Protein AF-A0A7Y5NL71-F1 (afdb_monomer)

Secondary structure (DSSP, 8-state):
----------------------------------------------------SSTT--SHHHHHHHHHHTTTHHHHHHHHH-HHHHHHHHHHHT-TT-HHHHHHHHHHHTGGGHHHHHHHHIIIIIIISTTT---S-----

Radius of gyration: 21.77 Å; Cα contacts (8 Å, |Δi|>4): 108; chains: 1; bounding box: 51×70×46 Å

Solvent-accessible surface area (backbone atoms only — not comparable to full-atom values): 8952 Å² total; per-residue (Å²): 140,84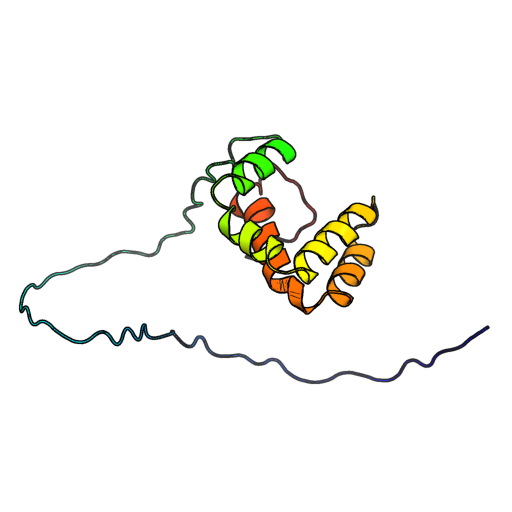,88,78,84,89,76,84,82,90,84,88,75,92,74,87,75,71,90,70,82,78,78,88,81,82,91,74,89,86,85,90,81,90,82,85,85,87,77,83,90,82,76,85,77,68,92,66,74,70,77,35,93,28,44,85,36,74,46,38,69,63,15,39,51,47,20,46,77,46,91,28,32,64,41,41,50,55,16,68,74,31,69,39,16,46,50,32,54,58,46,56,73,70,35,69,94,53,51,68,74,42,49,56,51,31,41,69,77,24,60,92,14,41,69,42,38,51,48,27,46,40,36,32,44,50,60,29,14,43,85,24,34,90,59,92,71,77,68,80,128

Sequence (141 aa):
MHARPFFFAVVSALALSSCTLRPKQNDGDGGGGSGGSGGSGGSGGAGGGAQSECGELTDCESCRACAGDGPCADEIAVCLDNPTCVAIDECLALCGATPDECWETCRAQNATGVDEYDAARGCLDCVECEHACATPFVCSE

Mean predicted aligned error: 15.85 Å

Structure (mmCIF, N/CA/C/O backbone):
data_AF-A0A7Y5NL71-F1
#
_entry.id   AF-A0A7Y5NL71-F1
#
loop_
_atom_site.group_PDB
_ato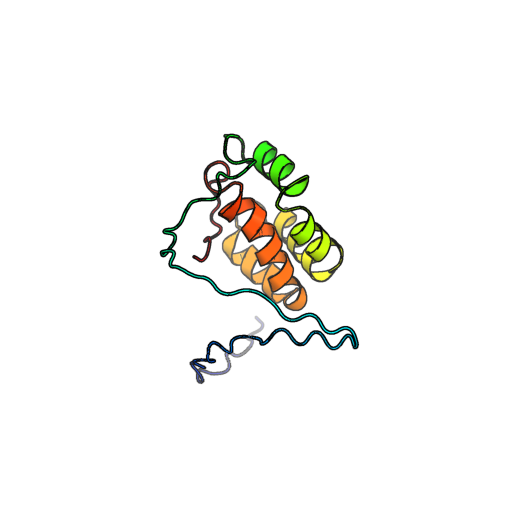m_site.id
_atom_site.type_symbol
_atom_site.label_atom_id
_atom_site.label_alt_id
_atom_site.label_comp_id
_atom_site.label_asym_id
_atom_site.label_entity_id
_atom_site.label_seq_id
_atom_site.pdbx_PDB_ins_code
_atom_site.Cartn_x
_atom_site.Cartn_y
_atom_site.Cartn_z
_atom_site.occupancy
_atom_site.B_iso_or_equiv
_atom_site.auth_seq_id
_atom_site.auth_comp_id
_atom_site.auth_asym_id
_atom_site.auth_atom_id
_atom_site.pdbx_PDB_model_num
ATOM 1 N N . MET A 1 1 ? -20.468 27.007 19.473 1.00 48.47 1 MET A N 1
ATOM 2 C CA . MET A 1 1 ? -19.202 27.139 20.222 1.00 48.47 1 MET A CA 1
ATOM 3 C C . MET A 1 1 ? -19.123 25.970 21.196 1.00 48.47 1 MET A C 1
ATOM 5 O O . MET A 1 1 ? -19.633 26.075 22.300 1.00 48.47 1 MET A O 1
ATOM 9 N N . HIS A 1 2 ? -18.609 24.821 20.753 1.00 44.41 2 HIS A N 1
ATOM 10 C CA . HIS A 1 2 ? -18.421 23.641 21.603 1.00 44.41 2 HIS A CA 1
ATOM 11 C C . HIS A 1 2 ? -16.919 23.451 21.807 1.00 44.41 2 HIS A C 1
ATOM 13 O O . HIS A 1 2 ? -16.217 23.034 20.892 1.00 44.41 2 HIS A O 1
ATOM 19 N N . ALA A 1 3 ? -16.435 23.824 22.991 1.00 53.03 3 ALA A N 1
ATOM 20 C CA . ALA A 1 3 ? -15.078 23.547 23.435 1.00 53.03 3 ALA A CA 1
ATOM 21 C C . ALA A 1 3 ? -15.010 22.091 23.914 1.00 53.03 3 ALA A C 1
ATOM 23 O O . ALA A 1 3 ? -15.798 21.693 24.773 1.00 53.03 3 ALA A O 1
ATOM 24 N N . ARG A 1 4 ? -14.085 21.295 23.369 1.00 62.25 4 ARG A N 1
ATOM 25 C CA . ARG A 1 4 ? -13.713 19.997 23.945 1.00 62.25 4 ARG A CA 1
ATOM 26 C C . ARG A 1 4 ? -12.263 20.081 24.434 1.00 62.25 4 ARG A C 1
ATOM 28 O O . ARG A 1 4 ? -11.432 20.647 23.726 1.00 62.25 4 ARG A O 1
ATOM 35 N N . PRO A 1 5 ? -11.979 19.604 25.656 1.00 58.56 5 PRO A N 1
ATOM 36 C CA . PRO A 1 5 ? -10.702 19.818 26.319 1.00 58.56 5 PRO A CA 1
ATOM 37 C C . PRO A 1 5 ? -9.610 18.904 25.759 1.00 58.56 5 PRO A C 1
ATOM 39 O O . PRO A 1 5 ? -9.798 17.696 25.634 1.00 58.56 5 PRO A O 1
ATOM 42 N N . PHE A 1 6 ? -8.454 19.509 25.491 1.00 58.59 6 PHE A N 1
ATOM 43 C CA . PHE A 1 6 ? -7.163 18.840 25.381 1.00 58.59 6 PHE A CA 1
ATOM 44 C C . PHE A 1 6 ? -6.825 18.183 26.725 1.00 58.59 6 PHE A C 1
ATOM 46 O O . PHE A 1 6 ? -6.741 18.873 27.742 1.00 58.59 6 PHE A O 1
ATOM 53 N N . PHE A 1 7 ? -6.610 16.868 26.729 1.00 56.62 7 PHE A N 1
ATOM 54 C CA . PHE A 1 7 ? -6.050 16.147 27.869 1.00 56.62 7 PHE A CA 1
ATOM 55 C C . PHE A 1 7 ? -4.739 15.457 27.462 1.00 56.62 7 PHE A C 1
ATOM 57 O O . PHE A 1 7 ? -4.747 14.572 26.618 1.00 56.62 7 PHE A O 1
ATOM 64 N N . PHE A 1 8 ? -3.651 15.940 28.081 1.00 50.25 8 PHE A N 1
ATOM 65 C CA . PHE A 1 8 ? -2.469 15.236 28.615 1.00 50.25 8 PHE A CA 1
ATOM 66 C C . PHE A 1 8 ? -1.837 14.109 27.769 1.00 50.25 8 PHE A C 1
ATOM 68 O O . PHE A 1 8 ? -2.423 13.060 27.563 1.00 50.25 8 PHE A O 1
ATOM 75 N N . ALA A 1 9 ? -0.650 14.323 27.195 1.00 46.91 9 ALA A N 1
ATOM 76 C CA . ALA A 1 9 ? 0.683 14.227 27.821 1.00 46.91 9 ALA A CA 1
ATOM 77 C C . ALA A 1 9 ? 1.255 12.791 27.883 1.00 46.91 9 ALA A C 1
ATOM 79 O O . ALA A 1 9 ? 0.870 11.997 28.729 1.00 46.91 9 ALA A O 1
ATOM 80 N N . VAL A 1 10 ? 2.199 12.548 26.959 1.00 56.72 10 VAL A N 1
ATOM 81 C CA . VAL A 1 10 ? 3.520 11.880 27.055 1.00 56.72 10 VAL A CA 1
ATOM 82 C C . VAL A 1 10 ? 3.705 10.744 28.082 1.00 56.72 10 VAL A C 1
ATOM 84 O O . VAL A 1 10 ? 3.508 10.951 29.274 1.00 56.72 10 VAL A O 1
ATOM 87 N N . VAL A 1 11 ? 4.271 9.615 27.617 1.00 50.44 11 VAL A N 1
ATOM 88 C CA . VAL A 1 11 ? 5.482 8.909 28.130 1.00 50.44 11 VAL A CA 1
ATOM 89 C C . VAL A 1 11 ? 5.368 7.379 27.931 1.00 50.44 11 VAL A C 1
ATOM 91 O O . VAL A 1 11 ? 4.350 6.785 28.265 1.00 50.44 11 VAL A O 1
ATOM 94 N N . SER A 1 12 ? 6.490 6.770 27.508 1.00 47.72 12 SER A N 1
ATOM 95 C CA . SER A 1 12 ? 6.852 5.331 27.517 1.00 47.72 12 SER A CA 1
ATOM 96 C C . SER A 1 12 ? 6.430 4.502 26.298 1.00 47.72 12 SER A C 1
ATOM 98 O O . SER A 1 12 ? 5.272 4.504 25.923 1.00 47.72 12 SER A O 1
ATOM 100 N N . ALA A 1 13 ? 7.292 3.708 25.660 1.00 47.31 13 ALA A N 1
ATOM 101 C CA . ALA A 1 13 ? 8.691 3.367 25.906 1.00 47.31 13 ALA A CA 1
ATOM 102 C C . ALA A 1 13 ? 9.299 2.838 24.595 1.00 47.31 13 ALA A C 1
ATOM 104 O O . ALA A 1 13 ? 8.641 2.107 23.859 1.00 47.31 13 ALA A O 1
ATOM 105 N N . LEU A 1 14 ? 10.569 3.162 24.336 1.00 52.31 14 LEU A N 1
ATOM 106 C CA . LEU A 1 14 ? 11.395 2.409 23.396 1.00 52.31 14 LEU A CA 1
ATOM 107 C C . LEU A 1 14 ? 11.548 0.981 23.931 1.00 52.31 14 LEU A C 1
ATOM 109 O O . LEU A 1 14 ? 12.366 0.724 24.815 1.00 52.31 14 LEU A O 1
ATOM 113 N N . ALA A 1 15 ? 10.752 0.058 23.404 1.00 52.06 15 ALA A N 1
ATOM 114 C CA . ALA A 1 15 ? 11.034 -1.359 23.513 1.00 52.06 15 ALA A CA 1
ATOM 115 C C . ALA A 1 15 ? 11.986 -1.730 22.370 1.00 52.06 15 ALA A C 1
ATOM 117 O O . ALA A 1 15 ? 11.562 -1.926 21.235 1.00 52.06 15 ALA A O 1
ATOM 118 N N . LEU A 1 16 ? 13.282 -1.841 22.679 1.00 55.91 16 LEU A N 1
ATOM 119 C CA . LEU A 1 16 ? 14.174 -2.711 21.915 1.00 55.91 16 LEU A CA 1
ATOM 120 C C . LEU A 1 16 ? 13.674 -4.147 22.112 1.00 55.91 16 LEU A C 1
ATOM 122 O O . LEU A 1 16 ? 14.111 -4.842 23.031 1.00 55.91 16 LEU A O 1
ATOM 126 N N . SER A 1 17 ? 12.708 -4.566 21.294 1.00 55.22 17 SER A N 1
ATOM 127 C CA . SER A 1 17 ? 12.272 -5.955 21.251 1.00 55.22 17 SER A CA 1
ATOM 128 C C . SER A 1 17 ? 13.227 -6.726 20.355 1.00 55.22 17 SER A C 1
ATOM 130 O O . SER A 1 17 ? 13.339 -6.505 19.154 1.00 55.22 17 SER A O 1
ATOM 132 N N . SER A 1 18 ? 13.989 -7.573 21.024 1.00 51.28 18 SER A N 1
ATOM 133 C CA . SER A 1 18 ? 15.029 -8.455 20.534 1.00 51.28 18 SER A CA 1
ATOM 134 C C . SER A 1 18 ? 14.618 -9.229 19.279 1.00 51.28 18 SER A C 1
ATOM 136 O O . SER A 1 18 ? 13.576 -9.884 19.268 1.00 51.28 18 SER A O 1
ATOM 138 N N . CYS A 1 19 ? 15.504 -9.257 18.277 1.00 49.41 19 CYS A N 1
ATOM 139 C CA . CYS A 1 19 ? 15.507 -10.268 17.224 1.00 49.41 19 CYS A CA 1
ATOM 140 C C . CYS A 1 19 ? 15.513 -11.662 17.863 1.00 49.41 19 CYS A C 1
ATOM 142 O O . CYS A 1 19 ? 16.563 -12.197 18.221 1.00 49.41 19 CYS A O 1
ATOM 144 N N . THR A 1 20 ? 14.336 -12.254 18.034 1.00 53.50 20 THR A N 1
ATOM 145 C CA . THR A 1 20 ? 14.213 -13.671 18.348 1.00 53.50 20 THR A CA 1
ATOM 146 C C . THR A 1 20 ? 14.119 -14.384 17.012 1.00 53.50 20 THR A C 1
ATOM 148 O O . THR A 1 20 ? 13.081 -14.363 16.355 1.00 53.50 20 THR A O 1
ATOM 151 N N . LEU A 1 21 ? 15.236 -14.985 16.587 1.00 47.56 21 LEU A N 1
ATOM 152 C CA . LEU A 1 21 ? 15.229 -16.025 15.564 1.00 47.56 21 LEU A CA 1
ATOM 153 C C . LEU A 1 21 ? 14.111 -17.012 15.912 1.00 47.56 21 LEU A C 1
ATOM 155 O O . LEU A 1 21 ? 14.151 -17.635 16.974 1.00 47.56 21 LEU A O 1
ATOM 159 N N . ARG A 1 22 ? 13.124 -17.160 15.028 1.00 48.88 22 ARG A N 1
ATOM 160 C CA . ARG A 1 22 ? 12.130 -18.226 15.133 1.00 48.88 22 ARG A CA 1
ATOM 161 C C . ARG A 1 22 ? 12.814 -19.548 14.758 1.00 48.88 22 ARG A C 1
ATOM 163 O O . ARG A 1 22 ? 13.224 -19.695 13.605 1.00 48.88 22 ARG A O 1
ATOM 170 N N . PRO A 1 23 ? 12.949 -20.521 15.676 1.00 49.28 23 PRO A N 1
ATOM 171 C CA . PRO A 1 23 ? 13.275 -21.881 15.283 1.00 49.28 23 PRO A CA 1
ATOM 172 C C . PRO A 1 23 ? 12.091 -22.458 14.497 1.00 49.28 23 PRO A C 1
ATOM 174 O O . PRO A 1 23 ? 10.940 -22.366 14.925 1.00 49.28 23 PRO A O 1
ATOM 177 N N . LYS A 1 24 ? 12.370 -23.055 13.334 1.00 51.59 24 LYS A N 1
ATOM 178 C CA . LYS A 1 24 ? 11.411 -23.929 12.654 1.00 51.59 24 LYS A CA 1
ATOM 179 C C . LYS A 1 24 ? 11.139 -25.133 13.552 1.00 51.59 24 LYS A C 1
ATOM 181 O O . LYS A 1 24 ? 12.039 -25.940 13.767 1.00 51.59 24 LYS A O 1
ATOM 186 N N . GLN A 1 25 ? 9.907 -25.265 14.026 1.00 46.44 25 GLN A N 1
ATOM 187 C CA . GLN A 1 25 ? 9.436 -26.454 14.726 1.00 46.44 25 GLN A CA 1
ATOM 188 C C . GLN A 1 25 ? 8.431 -27.169 13.817 1.00 46.44 25 GLN A C 1
ATOM 190 O O . GLN A 1 25 ? 7.250 -26.841 13.772 1.00 46.44 25 GLN A O 1
ATOM 195 N N . ASN A 1 26 ? 8.972 -28.074 12.998 1.00 53.56 26 ASN A N 1
ATOM 196 C CA . ASN A 1 26 ? 8.224 -29.082 12.256 1.00 53.56 26 ASN A CA 1
ATOM 197 C C . ASN A 1 26 ? 8.226 -30.349 13.112 1.00 53.56 26 ASN A C 1
ATOM 199 O O . ASN A 1 26 ? 9.227 -31.065 13.122 1.00 53.56 26 ASN A O 1
ATOM 203 N N . ASP A 1 27 ? 7.126 -30.627 13.805 1.00 54.31 27 ASP A N 1
ATOM 204 C CA . ASP A 1 27 ? 6.912 -31.924 14.443 1.00 54.31 27 ASP A CA 1
ATOM 205 C C . ASP A 1 27 ? 6.114 -32.810 13.480 1.00 54.31 27 ASP A C 1
ATOM 207 O O . ASP A 1 27 ? 4.891 -32.731 13.369 1.00 54.31 27 ASP A O 1
ATOM 211 N N . GLY A 1 28 ? 6.858 -33.621 12.728 1.00 49.12 28 GLY A N 1
ATOM 212 C CA . GLY A 1 28 ? 6.359 -34.671 11.850 1.00 49.12 28 GLY A CA 1
ATOM 213 C C . GLY A 1 28 ? 7.301 -35.866 11.926 1.00 49.12 28 GLY A C 1
ATOM 214 O O . GLY A 1 28 ? 8.377 -35.861 11.334 1.00 49.12 28 GLY A O 1
ATOM 215 N N . ASP A 1 29 ? 6.886 -36.845 12.720 1.00 52.44 29 ASP A N 1
ATOM 216 C CA . ASP A 1 29 ? 7.548 -38.101 13.065 1.00 52.44 29 ASP A CA 1
ATOM 217 C C . ASP A 1 29 ? 7.991 -38.944 11.846 1.00 52.44 29 ASP A C 1
ATOM 219 O O . ASP A 1 29 ? 7.193 -39.231 10.953 1.00 52.44 29 ASP A O 1
ATOM 223 N N . GLY A 1 30 ? 9.234 -39.446 11.892 1.00 53.66 30 GLY A N 1
ATOM 224 C CA . GLY A 1 30 ? 9.597 -40.753 11.327 1.00 53.66 30 GLY A CA 1
ATOM 225 C C . GLY A 1 30 ? 10.512 -40.784 10.093 1.00 53.66 30 GLY A C 1
ATOM 226 O O . GLY A 1 30 ? 10.097 -40.478 8.981 1.00 53.66 30 GLY A O 1
ATOM 227 N N . GLY A 1 31 ? 11.725 -41.328 10.269 1.00 47.00 31 GLY A N 1
ATOM 228 C CA . GLY A 1 31 ? 12.491 -41.959 9.181 1.00 47.00 31 GLY A CA 1
ATOM 229 C C . GLY A 1 31 ? 13.976 -41.601 9.147 1.00 47.00 31 GLY A C 1
ATOM 230 O O . GLY A 1 31 ? 14.352 -40.522 8.706 1.00 47.00 31 GLY A O 1
ATOM 231 N N . GLY A 1 32 ? 14.831 -42.520 9.605 1.00 56.16 32 GLY A N 1
ATOM 232 C CA . GLY A 1 32 ? 16.284 -42.346 9.645 1.00 56.16 32 GLY A CA 1
ATOM 233 C C . GLY A 1 32 ? 16.974 -42.368 8.276 1.00 56.16 32 GLY A C 1
ATOM 234 O O . GLY A 1 32 ? 16.521 -43.014 7.335 1.00 56.16 32 GLY A O 1
ATOM 235 N N . GLY A 1 33 ? 18.132 -41.710 8.210 1.00 48.44 33 GLY A N 1
ATOM 236 C CA . GLY A 1 33 ? 19.043 -41.761 7.069 1.00 48.44 33 GLY A CA 1
ATOM 237 C C . GLY A 1 33 ? 20.320 -40.975 7.348 1.00 48.44 33 GLY A C 1
ATOM 238 O O . GLY A 1 33 ? 20.322 -39.750 7.329 1.00 48.44 33 GLY A O 1
ATOM 239 N N . SER A 1 34 ? 21.406 -41.685 7.642 1.00 59.31 34 SER A N 1
ATOM 240 C CA . SER A 1 34 ? 22.749 -41.130 7.818 1.00 59.31 34 SER A CA 1
ATOM 241 C C . SER A 1 34 ? 23.346 -40.709 6.474 1.00 59.31 34 SER A C 1
ATOM 243 O O . SER A 1 34 ? 23.332 -41.506 5.537 1.00 59.31 34 SER A O 1
ATOM 245 N N . GLY A 1 35 ? 23.992 -39.543 6.403 1.00 48.88 35 GLY A N 1
ATOM 246 C CA . GLY A 1 35 ? 24.964 -39.278 5.340 1.00 48.88 35 GLY A CA 1
ATOM 247 C C . GLY A 1 35 ? 25.269 -37.807 5.075 1.00 48.88 35 GLY A C 1
ATOM 248 O O . GLY A 1 35 ? 24.370 -37.028 4.796 1.00 48.88 35 GLY A O 1
ATOM 249 N N . GLY A 1 36 ? 26.563 -37.480 5.042 1.00 44.88 36 GLY A N 1
ATOM 250 C CA . GLY A 1 36 ? 27.081 -36.499 4.085 1.00 44.88 36 GLY A CA 1
ATOM 251 C C . GLY A 1 36 ? 27.616 -35.194 4.661 1.00 44.88 36 GLY A C 1
ATOM 252 O O . GLY A 1 36 ? 26.870 -34.326 5.086 1.00 44.88 36 GLY A O 1
ATOM 253 N N . SER A 1 37 ? 28.939 -35.068 4.621 1.00 61.06 37 SER A N 1
ATOM 254 C CA . SER A 1 37 ? 29.738 -33.883 4.931 1.00 61.06 37 SER A CA 1
ATOM 255 C C . SER A 1 37 ? 29.704 -32.810 3.833 1.00 61.06 37 SER A C 1
ATOM 257 O O . SER A 1 37 ? 29.467 -33.121 2.670 1.00 61.06 37 SER A O 1
ATOM 259 N N . GLY A 1 38 ? 30.143 -31.598 4.197 1.00 44.62 38 GLY A N 1
ATOM 260 C CA . GLY A 1 38 ? 30.593 -30.538 3.280 1.00 44.62 38 GLY A CA 1
ATOM 261 C C . GLY A 1 38 ? 29.542 -29.443 3.111 1.00 44.62 38 GLY A C 1
ATOM 262 O O . GLY A 1 38 ? 28.379 -29.738 2.907 1.00 44.62 38 GLY A O 1
ATOM 263 N N . GLY A 1 39 ? 29.831 -28.154 3.208 1.00 43.34 39 GLY A N 1
ATOM 264 C CA . GLY A 1 39 ? 31.078 -27.402 3.217 1.00 43.34 39 GLY A CA 1
ATOM 265 C C . GLY A 1 39 ? 30.745 -25.999 2.691 1.00 43.34 39 GLY A C 1
ATOM 266 O O . GLY A 1 39 ? 29.828 -25.879 1.889 1.00 43.34 39 GLY A O 1
ATOM 267 N N . SER A 1 40 ? 31.515 -24.992 3.120 1.00 50.25 40 SER A N 1
ATOM 268 C CA . SER A 1 40 ? 31.656 -23.663 2.485 1.00 50.25 40 SER A CA 1
ATOM 269 C C . SER A 1 40 ? 30.394 -22.773 2.497 1.00 50.25 40 SER A C 1
ATOM 271 O O . SER A 1 40 ? 29.332 -23.145 2.036 1.00 50.25 40 SER A O 1
ATOM 273 N N . GLY A 1 41 ? 30.426 -21.575 3.078 1.00 52.62 41 GLY A N 1
ATOM 274 C CA . GLY A 1 41 ? 31.157 -20.443 2.511 1.00 52.62 41 GLY A CA 1
ATOM 275 C C . GLY A 1 41 ? 30.272 -19.726 1.483 1.00 52.62 41 GLY A C 1
ATOM 276 O O . GLY A 1 41 ? 30.009 -20.273 0.421 1.00 52.62 41 GLY A O 1
ATOM 277 N N . GLY A 1 42 ? 29.826 -18.513 1.803 1.00 42.66 42 GLY A N 1
ATOM 278 C CA . GLY A 1 42 ? 29.040 -17.651 0.913 1.00 42.66 42 GLY A CA 1
ATOM 279 C C . GLY A 1 42 ? 28.343 -16.573 1.739 1.00 42.66 42 GLY A C 1
ATOM 280 O O . GLY A 1 42 ? 27.317 -16.840 2.343 1.00 42.66 42 GLY A O 1
ATOM 281 N N . SER A 1 43 ? 29.037 -15.483 2.064 1.00 47.69 43 SER A N 1
ATOM 282 C CA . SER A 1 43 ? 29.000 -14.225 1.301 1.00 47.69 43 SER A CA 1
ATOM 283 C C . SER A 1 43 ? 27.685 -13.486 1.515 1.00 47.69 43 SER A C 1
ATOM 285 O O . SER A 1 43 ? 26.628 -13.967 1.126 1.00 47.69 43 SER A O 1
ATOM 287 N N . GLY A 1 44 ? 27.769 -12.293 2.107 1.00 50.22 44 GLY A N 1
ATOM 288 C CA . GLY A 1 44 ? 26.666 -11.349 2.037 1.00 50.22 44 GLY A CA 1
ATOM 289 C C . GLY A 1 44 ? 26.276 -11.109 0.578 1.00 50.22 44 GLY A C 1
ATOM 290 O O . GLY A 1 44 ? 27.140 -10.832 -0.251 1.00 50.22 44 GLY A O 1
ATOM 291 N N . GLY A 1 45 ? 24.985 -11.206 0.277 1.00 42.16 45 GLY A N 1
ATOM 292 C CA . GLY A 1 45 ? 24.382 -10.258 -0.652 1.00 42.16 45 GLY A CA 1
ATOM 293 C C . GLY A 1 45 ? 24.096 -9.027 0.203 1.00 42.16 45 GLY A C 1
ATOM 294 O O . GLY A 1 45 ? 23.384 -9.136 1.192 1.00 42.16 45 GLY A O 1
ATOM 295 N N . ALA A 1 46 ? 24.766 -7.887 0.039 1.00 46.44 46 ALA A N 1
ATOM 296 C CA . ALA A 1 46 ? 24.561 -6.988 -1.092 1.00 46.44 46 ALA A CA 1
ATOM 297 C C . ALA A 1 46 ? 23.086 -7.007 -1.491 1.00 46.44 46 ALA A C 1
ATOM 299 O O . ALA A 1 46 ? 22.612 -8.043 -1.950 1.00 46.44 46 ALA A O 1
ATOM 300 N N . GLY A 1 47 ? 22.396 -5.880 -1.290 1.00 45.69 47 GLY A N 1
ATOM 301 C CA . GLY A 1 47 ? 21.111 -5.604 -1.914 1.00 45.69 47 GLY A CA 1
ATOM 302 C C . GLY A 1 47 ? 21.233 -5.866 -3.409 1.00 45.69 47 GLY A C 1
ATOM 303 O O . GLY A 1 47 ? 21.662 -5.017 -4.182 1.00 45.69 47 GLY A O 1
ATOM 304 N N . GLY A 1 48 ? 20.964 -7.106 -3.794 1.00 39.19 48 GLY A N 1
ATOM 305 C CA . GLY A 1 48 ? 20.608 -7.455 -5.139 1.00 39.19 48 GLY A CA 1
ATOM 306 C C . GLY A 1 48 ? 19.171 -7.026 -5.196 1.00 39.19 48 GLY A C 1
ATOM 307 O O . GLY A 1 48 ? 18.329 -7.712 -4.622 1.00 39.19 48 GLY A O 1
ATOM 308 N N . GLY A 1 49 ? 18.923 -5.864 -5.800 1.00 50.59 49 GLY A N 1
ATOM 309 C CA . GLY A 1 49 ? 17.595 -5.572 -6.301 1.00 50.59 49 GLY A CA 1
ATOM 310 C C . GLY A 1 49 ? 17.200 -6.800 -7.098 1.00 50.59 49 GLY A C 1
ATOM 311 O O . GLY A 1 49 ? 17.806 -7.081 -8.137 1.00 50.59 49 GLY A O 1
ATOM 312 N N . ALA A 1 50 ? 16.291 -7.604 -6.541 1.00 52.75 50 ALA A N 1
ATOM 313 C CA . ALA A 1 50 ? 15.550 -8.542 -7.352 1.00 52.75 50 ALA A CA 1
ATOM 314 C C . ALA A 1 50 ? 15.062 -7.683 -8.512 1.00 52.75 50 ALA A C 1
ATOM 316 O O . ALA A 1 50 ? 14.515 -6.603 -8.281 1.00 52.75 50 ALA A O 1
ATOM 317 N N . GLN A 1 51 ? 15.446 -8.042 -9.736 1.00 59.16 51 GLN A N 1
ATOM 318 C CA . GLN A 1 51 ? 14.951 -7.308 -10.885 1.00 59.16 51 GLN A CA 1
ATOM 319 C C . GLN A 1 51 ? 13.437 -7.440 -10.795 1.00 59.16 51 GLN A C 1
ATOM 321 O O . GLN A 1 51 ? 12.939 -8.552 -10.950 1.00 59.16 51 GLN A O 1
ATOM 326 N N . SER A 1 52 ? 12.767 -6.347 -10.423 1.00 74.19 52 SER A N 1
ATOM 327 C CA . SER A 1 52 ? 11.317 -6.301 -10.327 1.00 74.19 52 SER A CA 1
ATOM 328 C C . SER A 1 52 ? 10.771 -6.849 -11.638 1.00 74.19 52 SER A C 1
ATOM 330 O O . S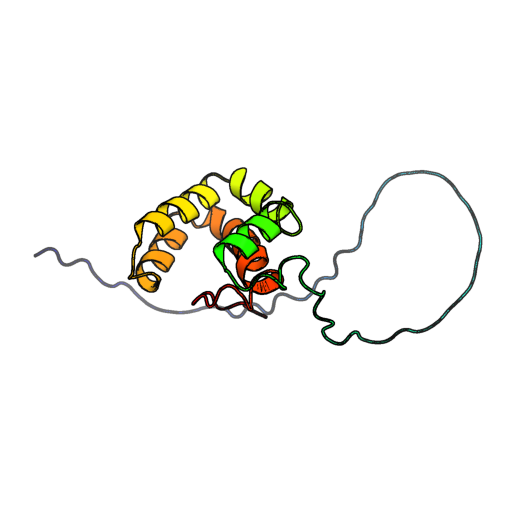ER A 1 52 ? 11.181 -6.401 -12.717 1.00 74.19 52 SER A O 1
ATOM 332 N N . GLU A 1 53 ? 9.907 -7.858 -11.551 1.00 83.00 53 GLU A N 1
ATOM 333 C CA . GLU A 1 53 ? 9.375 -8.536 -12.736 1.00 83.00 53 GLU A CA 1
ATOM 334 C C . GLU A 1 53 ? 8.508 -7.571 -13.557 1.00 83.00 53 GLU A C 1
ATOM 336 O O . GLU A 1 53 ? 8.347 -7.735 -14.767 1.00 83.00 53 GLU A O 1
ATOM 341 N N . CYS A 1 54 ? 8.018 -6.515 -12.905 1.00 88.81 54 CYS A N 1
ATOM 342 C CA . CYS A 1 54 ? 7.176 -5.476 -13.480 1.00 88.81 54 CYS A CA 1
ATOM 343 C C . CYS A 1 54 ? 7.881 -4.115 -13.626 1.00 88.81 54 CYS A C 1
ATOM 345 O O . CYS A 1 54 ? 7.319 -3.188 -14.209 1.00 88.81 54 CYS A O 1
ATOM 347 N N . GLY A 1 55 ? 9.123 -3.986 -13.155 1.00 77.12 55 GLY A N 1
ATOM 348 C CA . GLY A 1 55 ? 9.837 -2.712 -13.013 1.00 77.12 55 GLY A CA 1
ATOM 349 C C . GLY A 1 55 ? 10.326 -2.099 -14.324 1.00 77.12 55 GLY A C 1
ATOM 350 O O . GLY A 1 55 ? 10.744 -0.943 -14.349 1.00 77.12 55 GLY A O 1
ATOM 351 N N . GLU A 1 56 ? 10.262 -2.845 -15.432 1.00 83.62 56 GLU A N 1
ATOM 352 C CA . GLU A 1 56 ? 10.526 -2.317 -16.778 1.00 83.62 56 GLU A CA 1
ATOM 353 C C . GLU A 1 56 ? 9.372 -1.442 -17.304 1.00 83.62 56 GLU A C 1
ATOM 355 O O . GLU A 1 56 ? 9.538 -0.700 -18.278 1.00 83.62 56 GLU A O 1
ATOM 360 N N . LEU A 1 57 ? 8.199 -1.511 -16.667 1.00 88.25 57 LEU A N 1
ATOM 361 C CA . LEU A 1 57 ? 7.042 -0.696 -17.011 1.00 88.25 57 LEU A CA 1
ATOM 362 C C . LEU A 1 57 ? 7.235 0.722 -16.470 1.00 88.25 57 LEU A C 1
ATOM 364 O O . LEU A 1 57 ? 7.450 0.933 -15.284 1.00 88.25 57 LEU A O 1
ATOM 368 N N . THR A 1 58 ? 7.137 1.718 -17.348 1.00 85.44 58 THR A N 1
ATOM 369 C CA . THR A 1 58 ? 7.284 3.136 -16.974 1.00 85.44 58 THR A CA 1
ATOM 370 C C . THR A 1 58 ? 5.975 3.785 -16.534 1.00 85.44 58 THR A C 1
ATOM 372 O O . THR A 1 58 ? 5.983 4.895 -16.006 1.00 85.44 58 THR A O 1
ATOM 375 N N . ASP A 1 59 ? 4.852 3.111 -16.772 1.00 92.12 59 ASP A N 1
ATOM 376 C CA . ASP A 1 59 ? 3.523 3.548 -16.371 1.00 92.12 59 ASP A CA 1
ATOM 377 C C . ASP A 1 59 ? 3.130 2.881 -15.049 1.00 92.12 59 ASP A C 1
ATOM 379 O O . ASP A 1 59 ? 3.131 1.654 -14.935 1.00 92.12 59 ASP A O 1
ATOM 383 N N . CYS A 1 60 ? 2.794 3.696 -14.049 1.00 91.50 60 CYS A N 1
ATOM 384 C CA . CYS A 1 60 ? 2.475 3.216 -12.706 1.00 91.50 60 CYS A CA 1
ATOM 385 C C . CYS A 1 60 ? 1.246 2.295 -12.685 1.00 91.50 60 CYS A C 1
ATOM 387 O O . CYS A 1 60 ? 1.232 1.303 -11.959 1.00 91.50 60 CYS A O 1
ATOM 389 N N . GLU A 1 61 ? 0.216 2.596 -13.480 1.00 94.12 61 GLU A N 1
ATOM 390 C CA . GLU A 1 61 ? -1.003 1.782 -13.535 1.00 94.12 61 GLU A CA 1
ATOM 391 C C . GLU A 1 61 ? -0.707 0.396 -14.119 1.00 94.12 61 GLU A C 1
ATOM 393 O O . GLU A 1 61 ? -1.042 -0.623 -13.516 1.00 94.12 61 GLU A O 1
ATOM 398 N N . SER A 1 62 ? 0.015 0.360 -15.237 1.00 94.81 62 SER A N 1
ATOM 399 C CA . SER A 1 62 ? 0.455 -0.873 -15.890 1.00 94.81 62 SER A CA 1
ATOM 400 C C . SER A 1 62 ? 1.376 -1.692 -14.989 1.00 94.81 62 SER A C 1
ATOM 402 O O . SER A 1 62 ? 1.235 -2.913 -14.920 1.00 94.81 62 SER A O 1
ATOM 404 N N . CYS A 1 63 ? 2.296 -1.036 -14.274 1.00 95.19 63 CYS A N 1
ATOM 405 C CA . CYS A 1 63 ? 3.177 -1.716 -13.333 1.00 95.19 63 CYS A CA 1
ATOM 406 C C . CYS A 1 63 ? 2.391 -2.353 -12.186 1.00 95.19 63 CYS A C 1
ATOM 408 O O . CYS A 1 63 ? 2.565 -3.538 -11.917 1.00 95.19 63 CYS A O 1
ATOM 410 N N . ARG A 1 64 ? 1.472 -1.612 -11.553 1.00 94.44 64 ARG A N 1
ATOM 411 C CA . ARG A 1 64 ? 0.652 -2.148 -10.457 1.00 94.44 64 ARG A CA 1
ATOM 412 C C . ARG A 1 64 ? -0.237 -3.301 -10.898 1.00 94.44 64 ARG A C 1
ATOM 414 O O . ARG A 1 64 ? -0.418 -4.231 -10.124 1.00 94.44 64 ARG A O 1
ATOM 421 N N . ALA A 1 65 ? -0.771 -3.255 -12.118 1.00 96.19 65 ALA A N 1
ATOM 422 C CA . ALA A 1 65 ? -1.529 -4.370 -12.676 1.00 96.19 65 ALA A CA 1
ATOM 423 C C . ALA A 1 65 ? -0.644 -5.617 -12.833 1.00 96.19 65 ALA A C 1
ATOM 425 O O . ALA A 1 65 ? -1.000 -6.682 -12.343 1.00 96.19 65 ALA A O 1
ATOM 426 N N . CYS A 1 66 ? 0.545 -5.467 -13.427 1.00 96.44 66 CYS A N 1
ATOM 427 C CA . CYS A 1 66 ? 1.521 -6.553 -13.545 1.00 96.44 66 CYS A CA 1
ATOM 428 C C . CYS A 1 66 ? 1.904 -7.131 -12.174 1.00 96.44 66 CYS A C 1
ATOM 430 O O . CYS A 1 66 ? 1.875 -8.345 -11.982 1.00 96.44 66 CYS A O 1
ATOM 432 N N . ALA A 1 67 ? 2.225 -6.261 -11.215 1.00 96.12 67 ALA A N 1
ATOM 433 C CA . ALA A 1 67 ? 2.652 -6.666 -9.886 1.00 96.12 67 ALA A CA 1
ATOM 434 C C . ALA A 1 67 ? 1.513 -7.360 -9.133 1.00 96.12 67 ALA A C 1
ATOM 436 O O . ALA A 1 67 ? 1.725 -8.399 -8.513 1.00 96.12 67 ALA A O 1
ATOM 437 N N . GLY A 1 68 ? 0.291 -6.832 -9.233 1.00 95.81 68 GLY A N 1
ATOM 438 C CA . GLY A 1 68 ? -0.872 -7.393 -8.557 1.00 95.81 68 GLY A CA 1
ATOM 439 C C . GLY A 1 68 ? -1.367 -8.719 -9.134 1.00 95.81 68 GLY A C 1
ATOM 440 O O . GLY A 1 68 ? -1.863 -9.549 -8.378 1.00 95.81 68 GLY A O 1
ATOM 441 N N . ASP A 1 69 ? -1.185 -8.950 -10.435 1.00 95.94 69 ASP A N 1
ATOM 442 C CA . ASP A 1 69 ? -1.472 -10.241 -11.074 1.00 95.94 69 ASP A CA 1
ATOM 443 C C . ASP A 1 69 ? -0.335 -11.267 -10.892 1.00 95.94 69 ASP A C 1
ATOM 445 O O . ASP A 1 69 ? -0.509 -12.450 -11.200 1.00 95.94 69 ASP A O 1
ATOM 449 N N . GLY A 1 70 ? 0.834 -10.825 -10.421 1.00 95.38 70 GLY A N 1
ATOM 450 C CA . GLY A 1 70 ? 2.037 -11.641 -10.299 1.00 95.38 70 GLY A CA 1
ATOM 451 C C . GLY A 1 70 ? 2.658 -11.571 -8.901 1.00 95.38 70 GLY A C 1
ATOM 452 O O . GLY A 1 70 ? 2.092 -12.138 -7.965 1.00 95.38 70 GLY A O 1
ATOM 453 N N . PRO A 1 71 ? 3.833 -10.938 -8.748 1.00 95.00 71 PRO A N 1
ATOM 454 C CA . PRO A 1 71 ? 4.660 -11.036 -7.541 1.00 95.00 71 PRO A CA 1
ATOM 455 C C . PRO A 1 71 ? 4.001 -10.535 -6.247 1.00 95.00 71 PRO A C 1
ATOM 457 O O . PRO A 1 71 ? 4.392 -10.990 -5.180 1.00 95.00 71 PRO A O 1
ATOM 460 N N . CYS A 1 72 ? 2.996 -9.657 -6.326 1.00 96.38 72 CYS A N 1
ATOM 461 C CA . CYS A 1 72 ? 2.264 -9.114 -5.174 1.00 96.38 72 CYS A CA 1
ATOM 462 C C . CYS A 1 72 ? 0.863 -9.714 -4.988 1.00 96.38 72 CYS A C 1
ATOM 464 O O . CYS A 1 72 ? 0.062 -9.191 -4.206 1.00 96.38 72 CYS A O 1
ATOM 466 N N . ALA A 1 73 ? 0.516 -10.767 -5.734 1.00 97.25 73 ALA A N 1
ATOM 467 C CA . ALA A 1 73 ? -0.826 -11.341 -5.707 1.00 97.25 73 ALA A CA 1
ATOM 468 C C . ALA A 1 73 ? -1.200 -11.899 -4.322 1.00 97.25 73 ALA A C 1
ATOM 470 O O . ALA A 1 73 ? -2.351 -11.768 -3.900 1.00 97.25 73 ALA A O 1
ATOM 471 N N . ASP A 1 74 ? -0.240 -12.482 -3.598 1.00 97.31 74 ASP A N 1
ATOM 472 C CA . ASP A 1 74 ? -0.476 -13.076 -2.279 1.00 97.31 74 ASP A CA 1
ATOM 473 C C . ASP A 1 74 ? -0.757 -11.998 -1.219 1.00 97.31 74 ASP A C 1
ATOM 475 O O . ASP A 1 74 ? -1.722 -12.109 -0.459 1.00 97.31 74 ASP A O 1
ATOM 479 N N . GLU A 1 75 ? 0.022 -10.915 -1.188 1.00 97.00 75 GLU A N 1
ATOM 480 C CA . GLU A 1 75 ? -0.183 -9.785 -0.277 1.00 97.00 75 GLU A CA 1
ATOM 481 C C . GLU A 1 75 ? -1.522 -9.090 -0.548 1.00 97.00 75 GLU A C 1
ATOM 483 O O . GLU A 1 75 ? -2.247 -8.732 0.385 1.00 97.00 75 GLU A O 1
ATOM 488 N N . ILE A 1 76 ? -1.891 -8.947 -1.823 1.00 97.12 76 ILE A N 1
ATOM 489 C CA . ILE A 1 76 ? -3.198 -8.411 -2.214 1.00 97.12 76 ILE A CA 1
ATOM 490 C C . ILE A 1 76 ? -4.317 -9.349 -1.772 1.00 97.12 76 ILE A C 1
ATOM 492 O O . ILE A 1 76 ? -5.304 -8.875 -1.214 1.00 97.12 76 ILE A O 1
ATOM 496 N N . ALA A 1 77 ? -4.182 -10.662 -1.966 1.00 98.00 77 ALA A N 1
ATOM 497 C CA . ALA A 1 77 ? -5.187 -11.625 -1.524 1.00 98.00 77 ALA A CA 1
ATOM 498 C C . ALA A 1 77 ? -5.407 -11.552 -0.004 1.00 98.00 77 ALA A C 1
ATOM 500 O O . ALA A 1 77 ? -6.551 -11.498 0.445 1.00 98.00 77 ALA A O 1
ATOM 501 N N . VAL A 1 78 ? -4.328 -11.445 0.780 1.00 97.62 78 VAL A N 1
ATOM 502 C CA . VAL A 1 78 ? -4.401 -11.253 2.238 1.00 97.62 78 VAL A CA 1
ATOM 503 C C . VAL A 1 78 ? -5.142 -9.962 2.601 1.00 97.62 78 VAL A C 1
ATOM 505 O O . VAL A 1 78 ? -5.982 -9.973 3.503 1.00 97.62 78 VAL A O 1
ATOM 508 N N . CYS A 1 79 ? -4.888 -8.859 1.891 1.00 97.56 79 CYS A N 1
ATOM 509 C CA . CYS A 1 79 ? -5.640 -7.619 2.083 1.00 97.56 79 CYS A CA 1
ATOM 510 C C . CYS A 1 79 ? -7.126 -7.781 1.722 1.00 97.56 79 CYS A C 1
ATOM 512 O O . CYS A 1 79 ? -7.992 -7.356 2.484 1.00 97.56 79 CYS A O 1
ATOM 514 N N . LEU A 1 80 ? -7.444 -8.427 0.599 1.00 97.62 80 LEU A N 1
ATOM 515 C CA . LEU A 1 80 ? -8.824 -8.636 0.148 1.00 97.62 80 LEU A CA 1
ATOM 516 C C . LEU A 1 80 ? -9.630 -9.539 1.097 1.00 97.62 80 LEU A C 1
ATOM 518 O O . LEU A 1 80 ? -10.837 -9.344 1.240 1.00 97.62 80 LEU A O 1
ATOM 522 N N . ASP A 1 81 ? -8.976 -10.477 1.785 1.00 98.19 81 ASP A N 1
ATOM 523 C CA . ASP A 1 81 ? -9.588 -11.305 2.831 1.00 98.19 81 ASP A CA 1
ATOM 524 C C . ASP A 1 81 ? -9.807 -10.544 4.159 1.00 98.19 81 ASP A C 1
ATOM 526 O O . ASP A 1 81 ? -10.568 -11.000 5.021 1.00 98.19 81 ASP A O 1
ATOM 530 N N . ASN A 1 82 ? -9.194 -9.365 4.338 1.00 97.69 82 ASN A N 1
ATOM 531 C CA . ASN A 1 82 ? -9.377 -8.503 5.505 1.00 97.69 82 ASN A CA 1
ATOM 532 C C . ASN A 1 82 ? -10.294 -7.303 5.169 1.00 97.69 82 ASN A C 1
ATOM 534 O O . ASN A 1 82 ? -9.854 -6.329 4.552 1.00 97.69 82 ASN A O 1
ATOM 538 N N . PRO A 1 83 ? -11.552 -7.268 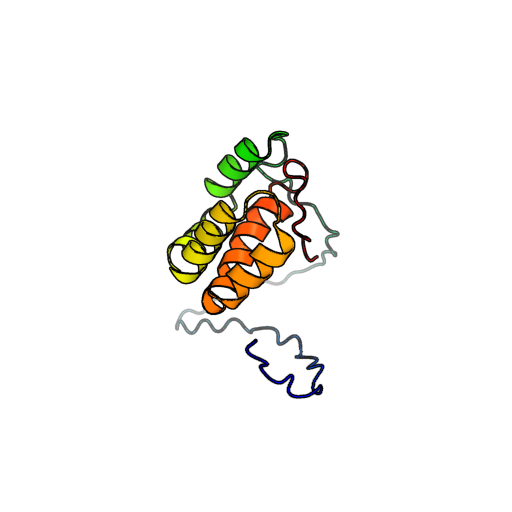5.657 1.00 98.00 83 PRO A N 1
ATOM 539 C CA . PRO A 1 83 ? -12.484 -6.189 5.324 1.00 98.00 83 PRO A CA 1
ATOM 540 C C . PRO A 1 83 ? -12.022 -4.810 5.819 1.00 98.00 83 PRO A C 1
ATOM 542 O O . PRO A 1 83 ? -12.449 -3.796 5.273 1.00 98.00 83 PRO A O 1
ATOM 545 N N . THR A 1 84 ? -11.151 -4.745 6.833 1.00 98.25 84 THR A N 1
ATOM 546 C CA . THR A 1 84 ? -10.579 -3.469 7.286 1.00 98.25 84 THR A CA 1
ATOM 547 C C . THR A 1 84 ? -9.462 -2.970 6.374 1.00 98.25 84 THR A C 1
ATOM 549 O O . THR A 1 84 ? -9.319 -1.762 6.236 1.00 98.25 84 THR A O 1
ATOM 552 N N . CYS A 1 85 ? -8.743 -3.859 5.683 1.00 97.75 85 CYS A N 1
ATOM 553 C CA . CYS A 1 85 ? -7.787 -3.467 4.647 1.00 97.75 85 CYS A CA 1
ATOM 554 C C . CYS A 1 85 ? -8.511 -2.888 3.423 1.00 97.75 85 CYS A C 1
ATOM 556 O O . CYS A 1 85 ? -8.199 -1.784 2.979 1.00 97.75 85 CYS A O 1
ATOM 558 N N . VAL A 1 86 ? -9.563 -3.571 2.953 1.00 97.88 86 VAL A N 1
ATOM 559 C CA . VAL A 1 86 ? -10.425 -3.076 1.862 1.00 97.88 86 VAL A CA 1
ATOM 560 C C . VAL A 1 86 ? -11.041 -1.716 2.210 1.00 97.88 86 VAL A C 1
ATOM 562 O O . VAL A 1 86 ? -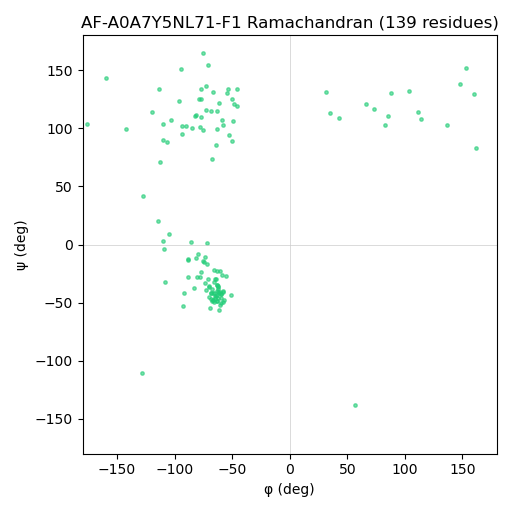11.049 -0.810 1.383 1.00 97.88 86 VAL A O 1
ATOM 565 N N . ALA A 1 87 ? -11.487 -1.525 3.457 1.00 97.31 87 ALA A N 1
ATOM 566 C CA . ALA A 1 87 ? -12.022 -0.241 3.907 1.00 97.31 87 ALA A CA 1
ATOM 567 C C . ALA A 1 87 ? -10.979 0.894 3.904 1.00 97.31 87 ALA A C 1
ATOM 569 O O . ALA A 1 87 ? -11.352 2.053 3.712 1.00 97.31 87 ALA A O 1
ATOM 570 N N . ILE A 1 88 ? -9.687 0.597 4.104 1.00 96.12 88 ILE A N 1
ATOM 571 C CA . ILE A 1 88 ? -8.611 1.587 3.935 1.00 96.12 88 ILE A CA 1
ATOM 572 C C . ILE A 1 88 ? -8.494 1.973 2.460 1.00 96.12 88 ILE A C 1
ATOM 574 O O . ILE A 1 88 ? -8.495 3.166 2.165 1.00 96.12 88 ILE A O 1
ATOM 578 N N . ASP A 1 89 ? -8.451 0.999 1.549 1.00 94.31 89 ASP A N 1
ATOM 579 C CA . ASP A 1 89 ? -8.347 1.249 0.104 1.00 94.31 89 ASP A CA 1
ATOM 580 C C . ASP A 1 89 ? -9.507 2.119 -0.410 1.00 94.31 89 ASP A C 1
ATOM 582 O O . ASP A 1 89 ? -9.294 3.179 -1.005 1.00 94.31 89 ASP A O 1
ATOM 586 N N . GLU A 1 90 ? -10.744 1.748 -0.066 1.00 95.38 90 GLU A N 1
ATOM 587 C CA . GLU A 1 90 ? -11.943 2.517 -0.412 1.00 95.38 90 GLU A CA 1
ATOM 588 C C . GLU A 1 90 ? -11.916 3.930 0.188 1.00 95.38 90 GLU A C 1
ATOM 590 O O . GLU A 1 90 ? -12.284 4.901 -0.477 1.00 95.38 90 GLU A O 1
ATOM 595 N N . CYS A 1 91 ? -11.462 4.069 1.438 1.00 95.12 91 CYS A N 1
ATOM 596 C CA . CYS A 1 91 ? -11.331 5.368 2.096 1.00 95.12 91 CYS A CA 1
ATOM 597 C C . CYS A 1 91 ? -10.348 6.273 1.344 1.00 95.12 91 CYS A C 1
ATOM 599 O O . CYS A 1 91 ? -10.632 7.451 1.117 1.00 95.12 91 CYS A O 1
ATOM 601 N N . LEU A 1 92 ? -9.230 5.717 0.882 1.00 91.38 92 LEU A N 1
ATOM 602 C CA . LEU A 1 92 ? -8.198 6.453 0.158 1.00 91.38 92 LEU A CA 1
ATOM 603 C C . LEU A 1 92 ? -8.601 6.818 -1.261 1.00 91.38 92 LEU A C 1
ATOM 605 O O . LEU A 1 92 ? -8.262 7.909 -1.724 1.00 91.38 92 LEU A O 1
ATOM 609 N N . ALA A 1 93 ? -9.397 5.978 -1.920 1.00 91.12 93 ALA A N 1
ATOM 610 C CA . ALA A 1 93 ? -9.999 6.309 -3.206 1.00 91.12 93 ALA A CA 1
ATOM 611 C C . ALA A 1 93 ? -10.877 7.577 -3.131 1.00 91.12 93 ALA A C 1
ATOM 613 O O . ALA A 1 93 ? -11.028 8.293 -4.124 1.00 91.12 93 ALA A O 1
ATOM 614 N N . LEU A 1 94 ? -11.419 7.899 -1.950 1.00 91.19 94 LEU A N 1
ATOM 615 C CA . LEU A 1 94 ? -12.234 9.095 -1.706 1.00 91.19 94 LEU A CA 1
ATOM 616 C C . LEU A 1 94 ? -11.414 10.337 -1.311 1.00 91.19 94 LEU A C 1
ATOM 618 O O . LEU A 1 94 ? -11.949 11.447 -1.341 1.00 91.19 94 LEU A O 1
ATOM 622 N N . CYS A 1 95 ? -10.134 10.185 -0.962 1.00 87.44 95 CYS A N 1
ATOM 623 C CA . CYS A 1 95 ? -9.300 11.257 -0.407 1.00 87.44 95 CYS A CA 1
ATOM 624 C C . CYS A 1 95 ? -8.888 12.347 -1.413 1.00 87.44 95 CYS A C 1
ATOM 626 O O . CYS A 1 95 ? -8.486 13.442 -1.012 1.00 87.44 95 CYS A O 1
ATOM 628 N N . GLY A 1 96 ? -8.995 12.088 -2.719 1.00 79.88 96 GLY A N 1
ATOM 629 C CA . GLY A 1 96 ? -8.639 13.062 -3.754 1.00 79.88 96 GLY A CA 1
ATOM 630 C C . GLY A 1 96 ? -7.189 13.562 -3.639 1.00 79.88 96 GLY A C 1
ATOM 631 O O . GLY A 1 96 ? -6.269 12.784 -3.418 1.00 79.88 96 GLY A O 1
ATOM 632 N N . ALA A 1 97 ? -6.973 14.872 -3.819 1.00 66.19 97 ALA A N 1
ATOM 633 C CA . ALA A 1 97 ? -5.636 15.480 -3.902 1.00 66.19 97 ALA A CA 1
ATOM 634 C C . ALA A 1 97 ? -4.998 15.858 -2.547 1.00 66.19 97 ALA A C 1
ATOM 636 O O . ALA A 1 97 ? -3.909 16.430 -2.539 1.00 66.19 97 ALA A O 1
ATOM 637 N N . THR A 1 98 ? -5.649 15.577 -1.413 1.00 66.25 98 THR A N 1
ATOM 638 C CA . TH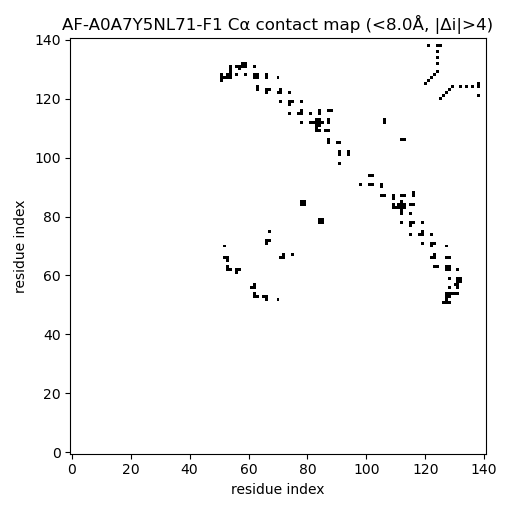R A 1 98 ? -5.120 15.853 -0.060 1.00 66.25 98 THR A CA 1
ATOM 639 C C . THR A 1 98 ? -4.831 14.545 0.681 1.00 66.25 98 THR A C 1
ATOM 641 O O . THR A 1 98 ? -5.581 14.176 1.588 1.00 66.25 98 THR A O 1
ATOM 644 N N . PRO A 1 99 ? -3.786 13.806 0.272 1.00 73.75 99 PRO A N 1
ATOM 645 C CA . PRO A 1 99 ? -3.572 12.441 0.727 1.00 73.75 99 PRO A CA 1
ATOM 646 C C . PRO A 1 99 ? -3.156 12.353 2.198 1.00 73.75 99 PRO A C 1
ATOM 648 O O . PRO A 1 99 ? -3.621 11.443 2.865 1.00 73.75 99 PRO A O 1
ATOM 651 N N . ASP A 1 100 ? -2.369 13.289 2.737 1.00 82.56 100 ASP A N 1
ATOM 652 C CA . ASP A 1 100 ? -1.690 13.073 4.029 1.00 82.56 100 ASP A CA 1
ATOM 653 C C . ASP A 1 100 ? -2.641 13.038 5.243 1.00 82.56 100 ASP A C 1
ATOM 655 O O . ASP A 1 100 ? -2.680 12.052 5.978 1.00 82.56 100 ASP A O 1
ATOM 659 N N . GLU A 1 101 ? -3.475 14.070 5.440 1.00 86.44 101 GLU A N 1
ATOM 660 C CA . GLU A 1 101 ? -4.461 14.080 6.542 1.00 86.44 101 GLU A CA 1
ATOM 661 C C . GLU A 1 101 ? -5.533 12.993 6.366 1.00 86.44 101 GLU A C 1
ATOM 663 O O . GLU A 1 101 ? -6.058 12.433 7.336 1.00 86.44 101 GLU A O 1
ATOM 668 N N . CYS A 1 102 ? -5.869 12.690 5.113 1.00 91.69 102 CYS A N 1
ATOM 669 C CA . CYS A 1 102 ? -6.869 11.685 4.802 1.00 91.69 102 CYS A CA 1
ATOM 670 C C . CYS A 1 102 ? -6.335 10.272 5.068 1.00 91.69 102 CYS A C 1
ATOM 672 O O . CYS A 1 102 ? -7.030 9.452 5.663 1.00 91.69 102 CYS A O 1
ATOM 674 N N . TRP A 1 103 ? -5.068 10.026 4.746 1.00 89.12 103 TRP A N 1
ATOM 675 C CA . TRP A 1 103 ? -4.360 8.784 5.015 1.00 89.12 103 TRP A CA 1
ATOM 676 C C . TRP A 1 103 ? -4.307 8.453 6.504 1.00 89.12 103 TRP A C 1
ATOM 678 O O . TRP A 1 103 ? -4.716 7.358 6.904 1.00 89.12 103 TRP A O 1
ATOM 688 N N . GLU A 1 104 ? -3.893 9.407 7.344 1.00 92.19 104 GLU A N 1
ATOM 689 C CA . GLU A 1 104 ? -3.892 9.213 8.800 1.00 92.19 104 GLU A CA 1
ATOM 690 C C . GLU A 1 104 ? -5.296 8.888 9.322 1.00 92.19 104 GLU A C 1
ATOM 692 O O . GLU A 1 104 ? -5.470 7.994 10.154 1.00 92.19 104 GLU A O 1
ATOM 697 N N . THR A 1 105 ? -6.314 9.562 8.784 1.00 95.12 105 THR A N 1
ATOM 698 C CA . THR A 1 105 ? -7.712 9.329 9.150 1.00 95.12 105 THR A CA 1
ATOM 699 C C . THR A 1 105 ? -8.184 7.928 8.747 1.00 95.12 105 THR A C 1
ATOM 701 O O . THR A 1 105 ? -8.796 7.238 9.566 1.00 95.12 105 THR A O 1
ATOM 704 N N . CYS A 1 106 ? -7.885 7.477 7.526 1.00 95.56 106 CYS A N 1
ATOM 705 C CA . CYS A 1 106 ? -8.271 6.154 7.030 1.00 95.56 106 CYS A CA 1
ATOM 706 C C . CYS A 1 106 ? -7.623 5.029 7.849 1.00 95.56 106 CYS A C 1
ATOM 708 O O . CYS A 1 106 ? -8.314 4.087 8.246 1.00 95.56 106 CYS A O 1
ATOM 710 N N . ARG A 1 107 ? -6.330 5.154 8.184 1.00 94.38 107 ARG A N 1
ATOM 711 C CA . ARG A 1 107 ? -5.620 4.188 9.042 1.00 94.38 107 ARG A CA 1
ATOM 712 C C . ARG A 1 107 ? -6.139 4.192 10.472 1.00 94.38 107 ARG A C 1
ATOM 714 O O . ARG A 1 107 ? -6.332 3.128 11.052 1.00 94.38 107 ARG A O 1
ATOM 721 N N . ALA A 1 108 ? -6.409 5.367 11.040 1.00 96.56 108 ALA A N 1
ATOM 722 C CA . ALA A 1 108 ? -6.937 5.476 12.398 1.00 96.56 108 ALA A CA 1
ATOM 723 C C . ALA A 1 108 ? -8.322 4.821 12.543 1.00 96.56 108 ALA A C 1
ATOM 725 O O . ALA A 1 108 ? -8.619 4.243 13.588 1.00 96.56 108 ALA A O 1
ATOM 726 N N . GLN A 1 109 ? -9.164 4.889 11.506 1.00 97.19 109 GLN A N 1
ATOM 727 C CA . GLN A 1 109 ? -10.493 4.266 11.507 1.00 97.19 109 GLN A CA 1
ATOM 728 C C . GLN A 1 109 ? -10.459 2.749 11.277 1.00 97.19 109 GLN A C 1
ATOM 730 O O . GLN A 1 109 ? -11.373 2.055 11.716 1.00 97.19 109 GLN A O 1
ATOM 735 N N . ASN A 1 110 ? -9.404 2.232 10.646 1.00 97.19 110 ASN A N 1
ATOM 736 C CA . ASN A 1 110 ? -9.297 0.837 10.217 1.00 97.19 110 ASN A CA 1
ATOM 737 C C . ASN A 1 110 ? -8.004 0.176 10.722 1.00 97.19 110 ASN A C 1
ATOM 739 O O . ASN A 1 110 ? -7.344 -0.565 10.000 1.00 97.19 110 ASN A O 1
ATOM 743 N N . ALA A 1 111 ? -7.632 0.439 11.977 1.00 97.00 111 ALA A N 1
ATOM 744 C CA . ALA A 1 111 ? -6.311 0.101 12.517 1.00 97.00 111 ALA A CA 1
ATOM 745 C C . ALA A 1 111 ? -5.908 -1.384 12.390 1.00 97.00 111 ALA A C 1
ATOM 747 O O . ALA A 1 111 ? -4.725 -1.688 12.323 1.00 97.00 111 ALA A O 1
ATOM 748 N N . THR A 1 112 ? -6.872 -2.307 12.355 1.00 96.88 112 THR A N 1
ATOM 749 C CA . THR A 1 112 ? -6.638 -3.759 12.248 1.00 96.88 112 THR A CA 1
ATOM 750 C C . THR A 1 112 ? -6.341 -4.260 10.836 1.00 96.88 112 THR A C 1
ATOM 752 O O . THR A 1 112 ? -6.075 -5.444 10.689 1.00 96.88 112 THR A O 1
ATOM 755 N N . GLY A 1 113 ? -6.470 -3.411 9.815 1.00 96.19 113 GLY A N 1
ATOM 756 C CA . GLY A 1 113 ? -6.167 -3.749 8.417 1.00 96.19 113 GLY A CA 1
ATOM 757 C C . GLY A 1 113 ? -4.929 -3.035 7.893 1.00 96.19 113 GLY A C 1
ATOM 758 O O . GLY A 1 113 ? -4.621 -3.114 6.710 1.00 96.19 113 GLY A O 1
ATOM 759 N N . VAL A 1 114 ? -4.266 -2.271 8.762 1.00 96.25 114 VAL A N 1
ATOM 760 C CA . VAL A 1 114 ? -3.144 -1.407 8.408 1.00 96.25 114 VAL A CA 1
ATOM 761 C C . VAL A 1 114 ? -1.921 -2.218 8.006 1.00 96.25 114 VAL A C 1
ATOM 763 O O . VAL A 1 114 ? -1.271 -1.854 7.034 1.00 96.25 114 VAL A O 1
ATOM 766 N N . ASP A 1 115 ? -1.621 -3.303 8.720 1.00 96.12 115 ASP A N 1
ATOM 767 C CA . ASP A 1 115 ? -0.436 -4.115 8.442 1.00 96.12 115 ASP A CA 1
ATOM 768 C C . ASP A 1 115 ? -0.578 -4.840 7.093 1.00 96.12 115 ASP A C 1
ATOM 770 O O . ASP A 1 115 ? 0.356 -4.853 6.294 1.00 96.12 115 ASP A O 1
ATOM 774 N N . GLU A 1 116 ? -1.762 -5.384 6.793 1.00 97.25 116 GLU A N 1
ATOM 775 C CA . GLU A 1 116 ? -2.061 -6.013 5.503 1.00 97.25 116 GLU A CA 1
ATOM 776 C C . GLU A 1 116 ? -2.080 -4.992 4.362 1.00 97.25 116 GLU A C 1
ATOM 778 O O . GLU A 1 116 ? -1.584 -5.276 3.271 1.00 97.25 116 GLU A O 1
ATOM 783 N N . TYR A 1 117 ? -2.605 -3.789 4.613 1.00 95.88 117 TYR A N 1
ATOM 784 C CA . TYR A 1 117 ? -2.616 -2.715 3.623 1.00 95.88 117 TYR A CA 1
ATOM 785 C C . TYR A 1 117 ? -1.195 -2.237 3.308 1.00 95.88 117 TYR A C 1
ATOM 787 O O . TYR A 1 117 ? -0.822 -2.130 2.139 1.00 95.88 117 TYR A O 1
ATOM 795 N N . ASP A 1 118 ? -0.384 -1.984 4.338 1.00 93.75 118 ASP A N 1
ATOM 796 C CA . ASP A 1 118 ? 1.008 -1.563 4.185 1.00 93.75 118 ASP A CA 1
ATOM 797 C C . ASP A 1 118 ? 1.841 -2.661 3.497 1.00 93.75 118 ASP A C 1
ATOM 799 O O . ASP A 1 118 ? 2.692 -2.334 2.673 1.00 93.75 118 ASP A O 1
ATOM 803 N N . ALA A 1 119 ? 1.568 -3.948 3.746 1.00 94.50 119 ALA A N 1
ATOM 804 C CA . ALA A 1 119 ? 2.215 -5.056 3.038 1.00 94.50 119 ALA A CA 1
ATOM 805 C C . ALA A 1 119 ? 1.852 -5.088 1.542 1.00 94.50 119 ALA A C 1
ATOM 807 O O . ALA A 1 119 ? 2.746 -5.125 0.694 1.00 94.50 119 ALA A O 1
ATOM 808 N N . ALA A 1 120 ? 0.560 -5.007 1.203 1.00 95.31 120 ALA A N 1
ATOM 809 C CA . ALA A 1 120 ? 0.101 -5.003 -0.187 1.00 95.31 120 ALA A CA 1
ATOM 810 C C . ALA A 1 120 ? 0.630 -3.785 -0.962 1.00 95.31 120 ALA A C 1
ATOM 812 O O . ALA A 1 120 ? 1.154 -3.919 -2.070 1.00 95.31 120 ALA A O 1
ATOM 813 N N . ARG A 1 121 ? 0.551 -2.586 -0.371 1.00 93.12 121 ARG A N 1
ATOM 814 C CA . ARG A 1 121 ? 1.086 -1.361 -0.985 1.00 93.12 121 ARG A CA 1
ATOM 815 C C . ARG A 1 121 ? 2.600 -1.329 -1.023 1.00 93.12 121 ARG A C 1
ATOM 817 O O . ARG A 1 121 ? 3.144 -0.853 -2.010 1.00 93.12 121 ARG A O 1
ATOM 824 N N . GLY A 1 122 ? 3.271 -1.852 -0.004 1.00 92.19 122 GLY A N 1
ATOM 825 C CA . GLY A 1 122 ? 4.721 -1.995 0.012 1.00 92.19 122 GLY A CA 1
ATOM 826 C C . GLY A 1 122 ? 5.200 -2.869 -1.142 1.00 92.19 122 GLY A C 1
ATOM 827 O O . GLY A 1 122 ? 6.090 -2.463 -1.881 1.00 92.19 122 GLY A O 1
ATOM 828 N N . CYS A 1 123 ? 4.561 -4.017 -1.377 1.00 94.19 123 CYS A N 1
ATOM 829 C CA . CYS A 1 123 ? 4.909 -4.851 -2.523 1.00 94.19 123 CYS A CA 1
ATOM 830 C C . CYS A 1 123 ? 4.694 -4.104 -3.850 1.00 94.19 123 CYS A C 1
ATOM 832 O O . CYS A 1 123 ? 5.620 -3.972 -4.650 1.00 94.19 123 CYS A O 1
ATOM 834 N N . LEU A 1 124 ? 3.500 -3.534 -4.051 1.00 93.06 124 LEU A N 1
ATOM 835 C CA . LEU A 1 124 ? 3.159 -2.840 -5.292 1.00 93.06 124 LEU A CA 1
ATOM 836 C C . LEU A 1 124 ? 4.058 -1.629 -5.554 1.00 93.06 124 LEU A C 1
ATOM 838 O O . LEU A 1 124 ? 4.671 -1.539 -6.608 1.00 93.06 124 LEU A O 1
ATOM 842 N N . ASP A 1 125 ? 4.120 -0.682 -4.622 1.00 91.31 125 ASP A N 1
ATOM 843 C CA . ASP A 1 125 ? 4.727 0.630 -4.850 1.00 91.31 125 ASP A CA 1
ATOM 844 C C . ASP A 1 125 ? 6.223 0.670 -4.548 1.00 91.31 125 ASP A C 1
ATOM 846 O O . ASP A 1 125 ? 6.916 1.490 -5.141 1.00 91.31 125 ASP A O 1
ATOM 850 N N . CYS A 1 126 ? 6.718 -0.176 -3.642 1.00 90.25 126 CYS A N 1
ATOM 851 C CA . CYS A 1 126 ? 8.096 -0.100 -3.154 1.00 90.25 126 CYS A CA 1
ATOM 852 C C . CYS A 1 126 ? 8.987 -1.230 -3.650 1.00 90.25 126 CYS A C 1
ATOM 854 O O . CYS A 1 126 ? 10.181 -1.016 -3.817 1.00 90.25 126 CYS A O 1
ATOM 856 N N . VAL A 1 127 ? 8.437 -2.425 -3.865 1.00 91.00 127 VAL A N 1
ATOM 857 C CA . VAL A 1 127 ? 9.222 -3.566 -4.352 1.00 91.00 127 VAL A CA 1
ATOM 858 C C . VAL A 1 127 ? 9.154 -3.630 -5.873 1.00 91.00 127 VAL A C 1
ATOM 860 O O . VAL A 1 127 ? 10.186 -3.619 -6.540 1.00 91.00 127 VAL A O 1
ATOM 863 N N . GLU A 1 128 ? 7.945 -3.632 -6.434 1.00 92.31 128 GLU A N 1
ATOM 864 C CA . GLU A 1 128 ? 7.768 -3.867 -7.866 1.00 92.31 128 GLU A CA 1
ATOM 865 C C . GLU A 1 128 ? 7.752 -2.573 -8.689 1.00 92.31 128 GLU A C 1
ATOM 867 O O . GLU A 1 128 ? 8.381 -2.505 -9.7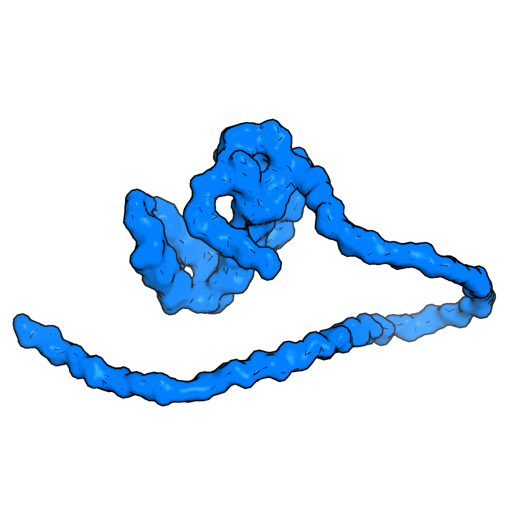46 1.00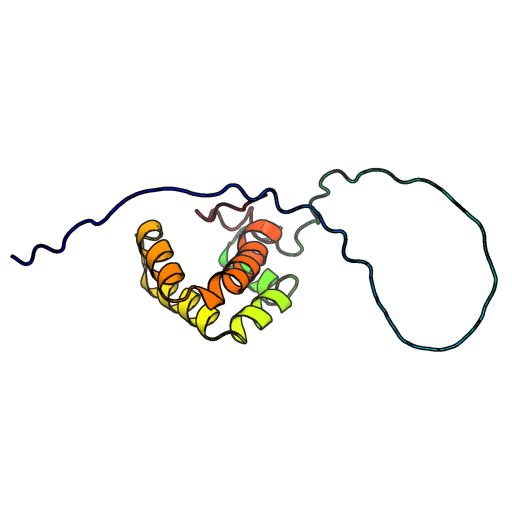 92.31 128 GLU A O 1
ATOM 872 N N . CYS A 1 129 ? 7.080 -1.520 -8.217 1.00 91.88 129 CYS A N 1
ATOM 873 C CA . CYS A 1 129 ? 6.816 -0.324 -9.023 1.00 91.88 129 CYS A CA 1
ATOM 874 C C . CYS A 1 129 ? 7.505 0.953 -8.547 1.00 91.88 129 CYS A C 1
ATOM 876 O O . CYS A 1 129 ? 7.091 2.031 -8.968 1.00 91.88 129 CYS A O 1
ATOM 878 N N . GLU A 1 130 ? 8.574 0.865 -7.753 1.00 89.69 130 GLU A N 1
ATOM 879 C CA . GLU A 1 130 ? 9.267 2.035 -7.180 1.00 89.69 130 GLU A CA 1
ATOM 880 C C . GLU A 1 130 ? 9.628 3.091 -8.238 1.00 89.69 130 GLU A C 1
ATOM 882 O O . GLU A 1 130 ? 9.427 4.292 -8.056 1.00 89.69 130 GLU A O 1
ATOM 887 N N . HIS A 1 131 ? 10.129 2.651 -9.394 1.00 86.00 131 HIS A N 1
ATOM 888 C CA . HIS A 1 131 ? 10.533 3.552 -10.474 1.00 86.00 131 HIS A CA 1
ATOM 889 C C . HIS A 1 131 ? 9.365 4.060 -11.328 1.00 86.00 131 HIS A C 1
ATOM 891 O O . HIS A 1 131 ? 9.452 5.152 -11.894 1.00 86.00 131 HIS A O 1
ATOM 897 N N . ALA A 1 132 ? 8.283 3.286 -11.432 1.00 89.31 132 ALA A N 1
ATOM 898 C CA . ALA A 1 132 ? 7.107 3.627 -12.232 1.00 89.31 132 ALA A CA 1
ATOM 899 C C . ALA A 1 132 ? 6.153 4.556 -11.467 1.00 89.31 132 ALA A C 1
ATOM 901 O O . ALA A 1 132 ? 5.541 5.468 -12.025 1.00 89.31 132 ALA A O 1
ATOM 902 N N . CYS A 1 133 ? 6.033 4.320 -10.165 1.00 84.75 133 CYS A N 1
ATOM 903 C CA . CYS A 1 133 ? 5.110 4.967 -9.261 1.00 84.75 133 CYS A CA 1
ATOM 904 C C . CYS A 1 133 ? 5.885 5.947 -8.378 1.00 84.75 133 CYS A C 1
ATOM 906 O O . CYS A 1 133 ? 6.280 5.617 -7.265 1.00 84.75 133 CYS A O 1
ATOM 908 N N . ALA A 1 134 ? 6.051 7.188 -8.849 1.00 71.69 134 ALA A N 1
ATOM 909 C CA . ALA A 1 134 ? 6.533 8.297 -8.022 1.00 71.69 134 ALA A CA 1
ATOM 910 C C . ALA A 1 134 ? 5.482 8.647 -6.951 1.00 71.69 134 ALA A C 1
ATOM 912 O O . ALA A 1 134 ? 4.733 9.618 -7.077 1.00 71.69 134 ALA A O 1
ATOM 913 N N . THR A 1 135 ? 5.353 7.796 -5.937 1.00 66.00 135 THR A N 1
ATOM 914 C CA . THR A 1 135 ? 4.350 7.934 -4.886 1.00 66.00 135 THR A CA 1
ATOM 915 C C . THR A 1 135 ? 4.941 8.664 -3.686 1.00 66.00 135 THR A C 1
ATOM 917 O O . THR A 1 135 ? 6.137 8.567 -3.423 1.00 66.00 135 THR A O 1
ATOM 920 N N . PRO A 1 136 ? 4.111 9.396 -2.925 1.00 59.53 136 PRO A N 1
ATOM 921 C CA . PRO A 1 136 ? 4.514 9.931 -1.628 1.00 59.53 136 PRO A CA 1
ATOM 922 C C . PRO A 1 136 ? 4.635 8.835 -0.556 1.00 59.53 136 PRO A C 1
ATOM 924 O O . PRO A 1 136 ? 4.904 9.152 0.601 1.00 59.53 136 PRO A O 1
ATO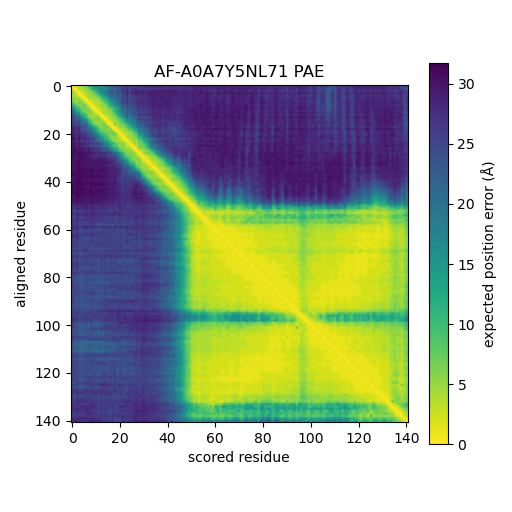M 927 N N . PHE A 1 137 ? 4.403 7.563 -0.905 1.00 66.88 137 PHE A N 1
ATOM 928 C CA . PHE A 1 137 ? 4.536 6.461 0.031 1.00 66.88 137 PHE A CA 1
ATOM 929 C C . PHE A 1 137 ? 6.014 6.306 0.376 1.00 66.88 137 PHE A C 1
ATOM 931 O O . PHE A 1 137 ? 6.844 6.016 -0.483 1.00 66.88 137 PHE A O 1
ATOM 938 N N . VAL A 1 138 ? 6.359 6.557 1.638 1.00 70.00 138 VAL A N 1
ATOM 939 C CA . VAL A 1 138 ? 7.730 6.367 2.101 1.00 70.00 138 VAL A CA 1
ATOM 940 C C . VAL A 1 138 ? 7.946 4.870 2.254 1.00 70.00 138 VAL A C 1
ATOM 942 O O . VAL A 1 138 ? 7.548 4.269 3.254 1.00 70.00 138 VAL A O 1
ATOM 945 N N . CYS A 1 139 ? 8.566 4.281 1.238 1.00 77.19 139 CYS A N 1
ATOM 946 C CA . CYS A 1 139 ? 9.076 2.924 1.269 1.00 77.19 139 CYS A CA 1
ATOM 947 C C . CYS A 1 139 ? 10.072 2.825 2.420 1.00 77.19 139 CYS A C 1
ATOM 949 O O . CYS A 1 139 ? 11.163 3.390 2.377 1.00 77.19 139 CYS A O 1
ATOM 951 N N . SER A 1 140 ? 9.617 2.227 3.515 1.00 60.31 140 SER A N 1
ATOM 952 C CA . SER A 1 140 ? 10.425 2.074 4.715 1.00 60.31 140 SER A CA 1
ATOM 953 C C . SER A 1 140 ? 11.396 0.927 4.451 1.00 60.31 140 SER A C 1
ATOM 955 O O . SER A 1 140 ? 10.948 -0.209 4.315 1.00 60.31 140 SER A O 1
ATOM 957 N N . GLU A 1 141 ? 12.682 1.253 4.301 1.00 51.88 141 GLU A N 1
ATOM 958 C CA . GLU A 1 141 ? 13.774 0.282 4.105 1.00 51.88 141 GLU A CA 1
ATOM 959 C C . GLU A 1 141 ? 13.948 -0.679 5.293 1.00 51.88 141 GLU A C 1
ATOM 961 O O . GLU A 1 141 ? 13.812 -0.229 6.460 1.00 51.88 141 GLU A O 1
#

Foldseek 3Di:
DDDDDDDDDDDDDPPPPDPDDDDDDDPDDDDDDDDDDDDDDDDDDDPPLPQQPLQVDQALVSQLVVQCVPVLVVLVVVLVVQVLSVQLVVQQVPCPPPRPVSNVVSCVVSVVSVVSNCSSCLSSCPRRHVNNDPDPPPNDD

pLDDT: mean 75.7, std 20.67, range [39.19, 98.25]